Protein AF-A0A060BKP9-F1 (afdb_monomer_lite)

Structure (mmCIF, N/CA/C/O backbone):
data_AF-A0A060BKP9-F1
#
_entry.id   AF-A0A060BKP9-F1
#
loop_
_atom_site.group_PDB
_atom_site.id
_atom_site.type_symbol
_atom_site.label_atom_id
_atom_site.label_alt_id
_atom_site.label_comp_id
_atom_site.label_asym_id
_atom_site.label_entity_id
_atom_site.label_seq_id
_atom_site.pdbx_PDB_ins_code
_atom_site.Cartn_x
_atom_site.Cartn_y
_atom_site.Cartn_z
_atom_site.occupancy
_atom_site.B_iso_or_equiv
_atom_site.auth_seq_id
_atom_site.auth_comp_id
_atom_site.auth_asym_id
_atom_site.auth_atom_id
_atom_site.pdbx_PDB_model_num
ATOM 1 N N . S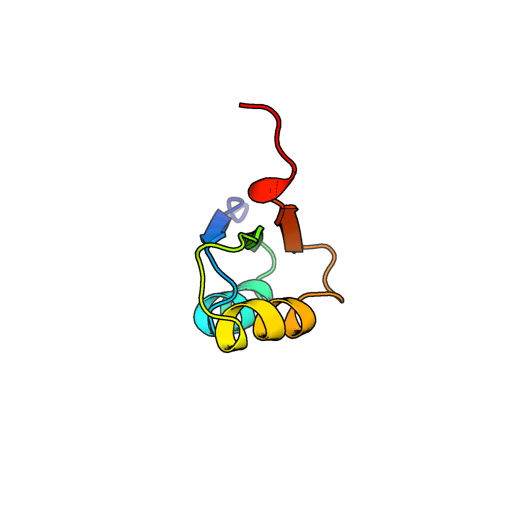ER A 1 1 ? -11.027 10.585 25.977 1.00 54.81 1 SER A N 1
ATOM 2 C CA . SER A 1 1 ? -10.031 10.984 24.967 1.00 54.81 1 SER A CA 1
ATOM 3 C C . SER A 1 1 ? -10.371 10.244 23.690 1.00 54.81 1 SER A C 1
ATOM 5 O O . SER A 1 1 ? -10.291 9.023 23.694 1.00 54.81 1 SER A O 1
ATOM 7 N N . ALA A 1 2 ? -10.886 10.922 22.663 1.00 64.31 2 ALA A N 1
ATOM 8 C CA . ALA A 1 2 ? -11.119 10.277 21.372 1.00 64.31 2 ALA A CA 1
ATOM 9 C C . ALA A 1 2 ? -9.760 10.175 20.670 1.00 64.31 2 ALA A C 1
ATOM 11 O O . ALA A 1 2 ? -9.137 11.200 20.401 1.00 64.31 2 ALA A O 1
ATOM 12 N N . TYR A 1 3 ? -9.259 8.959 20.454 1.00 73.00 3 TYR A N 1
ATOM 13 C CA . TYR A 1 3 ? -7.977 8.758 19.781 1.00 73.00 3 TYR A CA 1
ATOM 14 C C . TYR A 1 3 ? -8.029 9.376 18.377 1.00 73.00 3 TYR A C 1
ATOM 16 O O . TYR A 1 3 ? -8.890 9.037 17.567 1.00 73.00 3 TYR A O 1
ATOM 24 N N . GLN A 1 4 ? -7.126 10.318 18.101 1.00 86.50 4 GLN A N 1
ATOM 25 C CA . GLN A 1 4 ? -7.073 11.025 16.825 1.00 86.50 4 GLN A CA 1
ATOM 26 C C . GLN A 1 4 ? -6.539 10.088 15.734 1.00 86.50 4 GLN A C 1
ATOM 28 O O . GLN A 1 4 ? -5.599 9.324 15.969 1.00 86.50 4 GLN A O 1
ATOM 33 N N . ARG A 1 5 ? -7.141 10.133 14.542 1.00 91.69 5 ARG A N 1
ATOM 34 C CA . ARG A 1 5 ? -6.691 9.348 13.386 1.00 91.69 5 ARG A CA 1
ATOM 35 C C . ARG A 1 5 ? -5.289 9.787 12.961 1.00 91.69 5 ARG A C 1
ATOM 37 O O . ARG A 1 5 ? -5.067 10.969 12.706 1.00 91.69 5 ARG A O 1
ATOM 44 N N . VAL A 1 6 ? -4.380 8.828 12.818 1.00 94.88 6 VAL A N 1
ATOM 45 C CA . VAL A 1 6 ? -3.012 9.027 12.328 1.00 94.88 6 VAL A CA 1
ATOM 46 C C . VAL A 1 6 ? -2.886 8.374 10.957 1.00 94.88 6 VAL A C 1
ATOM 48 O O . VAL A 1 6 ? -3.166 7.188 10.800 1.00 94.88 6 VAL A O 1
ATOM 51 N N . ASN A 1 7 ? -2.460 9.146 9.959 1.00 95.75 7 ASN A N 1
ATOM 52 C CA . ASN A 1 7 ? -2.194 8.632 8.617 1.00 95.75 7 ASN A CA 1
ATOM 53 C C . ASN A 1 7 ? -0.679 8.499 8.423 1.00 95.75 7 ASN A C 1
ATOM 55 O O . ASN A 1 7 ? 0.058 9.464 8.624 1.00 95.75 7 ASN A O 1
ATOM 59 N N . VAL A 1 8 ? -0.220 7.310 8.041 1.00 96.31 8 VAL A N 1
ATOM 60 C CA . VAL A 1 8 ? 1.193 6.983 7.820 1.00 96.31 8 VAL A CA 1
ATOM 61 C C . VAL A 1 8 ? 1.411 6.707 6.339 1.00 96.31 8 VAL A C 1
ATOM 63 O O . VAL A 1 8 ? 0.695 5.906 5.745 1.00 96.31 8 VAL A O 1
ATOM 66 N N . PHE A 1 9 ? 2.421 7.338 5.749 1.00 96.50 9 PHE A N 1
ATOM 67 C CA . PHE A 1 9 ? 2.775 7.176 4.340 1.00 96.50 9 PHE A CA 1
ATOM 68 C C . PHE A 1 9 ? 4.138 6.498 4.204 1.00 96.50 9 PHE A C 1
ATOM 70 O O . PHE A 1 9 ? 5.005 6.670 5.063 1.00 96.50 9 PHE A O 1
ATOM 77 N N . GLY A 1 10 ? 4.351 5.736 3.132 1.00 94.94 10 GLY A N 1
ATOM 78 C CA . GLY A 1 10 ? 5.695 5.313 2.730 1.00 94.94 10 GLY A CA 1
ATOM 79 C C . GLY A 1 10 ? 5.724 4.038 1.894 1.00 94.94 10 GLY A C 1
ATOM 80 O O . GLY A 1 10 ? 4.760 3.718 1.215 1.00 94.94 10 GLY A O 1
ATOM 81 N N . PHE A 1 11 ? 6.845 3.321 1.935 1.00 95.19 11 PHE A N 1
ATOM 82 C CA . PHE A 1 11 ? 7.208 2.311 0.933 1.00 95.19 11 PHE A CA 1
ATOM 83 C C . PHE A 1 11 ? 7.368 0.907 1.546 1.00 95.19 11 PHE A C 1
ATOM 85 O O . PHE A 1 11 ? 8.430 0.304 1.448 1.00 95.19 11 PHE A O 1
ATOM 92 N N . ALA A 1 12 ? 6.327 0.419 2.229 1.00 93.44 12 ALA A N 1
ATOM 93 C CA . ALA A 1 12 ? 6.227 -0.946 2.771 1.00 93.44 12 ALA A CA 1
ATOM 94 C C . ALA A 1 12 ? 7.379 -1.376 3.712 1.00 93.44 12 ALA A C 1
ATOM 96 O O . ALA A 1 12 ? 7.888 -2.497 3.658 1.00 93.44 12 ALA A O 1
ATOM 97 N N . SER A 1 13 ? 7.783 -0.473 4.605 1.00 92.88 13 SER A N 1
ATOM 98 C CA . SER A 1 13 ? 8.749 -0.709 5.675 1.00 92.88 13 SER A CA 1
ATOM 99 C C . SER A 1 13 ? 8.166 -1.545 6.817 1.00 92.88 13 SER A C 1
ATOM 101 O O . SER A 1 13 ? 6.975 -1.493 7.131 1.00 92.88 13 SER A O 1
ATOM 103 N N . THR A 1 14 ? 9.034 -2.250 7.539 1.00 92.44 14 THR A N 1
ATOM 104 C CA . THR A 1 14 ? 8.650 -3.025 8.729 1.00 92.44 14 THR A CA 1
ATOM 105 C C . THR A 1 14 ? 8.002 -2.167 9.820 1.00 92.44 14 THR A C 1
ATOM 107 O O . THR A 1 14 ? 7.155 -2.652 10.568 1.00 92.44 14 THR A O 1
ATOM 110 N N . CYS A 1 15 ? 8.332 -0.872 9.909 1.00 93.12 15 CYS A N 1
ATOM 111 C CA . CYS A 1 15 ? 7.668 0.028 10.855 1.00 93.12 15 CYS A CA 1
ATOM 112 C C . CYS A 1 15 ? 6.168 0.128 10.560 1.00 93.12 15 CYS A C 1
ATOM 114 O O . CYS A 1 15 ? 5.367 0.138 11.492 1.00 93.12 15 CYS A O 1
ATOM 116 N N . GLN A 1 16 ? 5.787 0.138 9.280 1.00 94.38 16 GLN A N 1
ATOM 117 C CA . GLN A 1 16 ? 4.390 0.191 8.851 1.00 94.38 16 GLN A CA 1
ATOM 118 C C . GLN A 1 1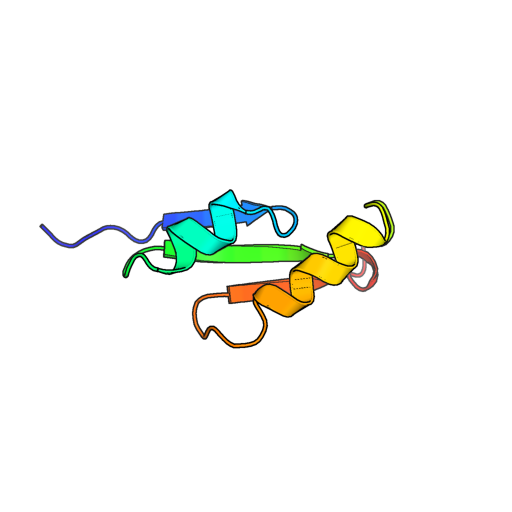6 ? 3.639 -1.099 9.218 1.00 94.38 16 GLN A C 1
ATOM 120 O O . GLN A 1 16 ? 2.525 -1.015 9.730 1.00 94.38 16 GLN A O 1
ATOM 125 N N . LEU A 1 17 ? 4.276 -2.272 9.094 1.00 92.06 17 LEU A N 1
ATOM 126 C CA . LEU A 1 17 ? 3.704 -3.553 9.554 1.00 92.06 17 LEU A CA 1
ATOM 127 C C . LEU A 1 17 ? 3.417 -3.579 11.062 1.00 92.06 17 LEU A C 1
ATOM 129 O O . LEU A 1 17 ? 2.501 -4.256 11.526 1.00 92.06 17 LEU A O 1
ATOM 133 N N . ASN A 1 18 ? 4.210 -2.859 11.852 1.00 92.38 18 ASN A N 1
ATOM 134 C CA . ASN A 1 18 ? 4.004 -2.801 13.294 1.00 92.38 18 ASN A CA 1
ATOM 135 C C . ASN A 1 18 ? 2.886 -1.826 13.663 1.00 92.38 18 ASN A C 1
ATOM 137 O O . ASN A 1 18 ? 2.007 -2.171 14.453 1.00 92.38 18 ASN A O 1
ATOM 141 N N . VAL A 1 19 ? 2.885 -0.626 13.075 1.00 93.44 19 VAL A N 1
ATOM 142 C CA . VAL A 1 19 ? 1.906 0.409 13.440 1.00 93.44 19 VAL A CA 1
ATOM 143 C C . VAL A 1 19 ? 0.514 0.163 12.857 1.00 93.44 19 VAL A C 1
ATOM 145 O O . VAL A 1 19 ? -0.447 0.660 13.432 1.00 93.44 19 VAL A O 1
ATOM 148 N N . MET A 1 20 ? 0.358 -0.650 11.799 1.00 92.19 20 MET A N 1
ATOM 149 C CA . MET A 1 20 ? -0.975 -1.021 11.275 1.00 92.19 20 MET A CA 1
ATOM 150 C C . MET A 1 20 ? -1.840 -1.786 12.289 1.00 92.19 20 MET A C 1
ATOM 152 O O . MET A 1 20 ? -3.061 -1.842 12.153 1.00 92.19 20 MET A O 1
ATOM 156 N N . LYS A 1 21 ? -1.216 -2.365 13.325 1.00 90.44 21 LYS A N 1
ATOM 157 C CA . LYS A 1 21 ? -1.911 -3.055 14.421 1.00 90.44 21 LYS A CA 1
ATOM 158 C C . LYS A 1 21 ? -2.621 -2.084 15.370 1.00 90.44 21 LYS A C 1
ATOM 160 O O . LYS A 1 21 ? -3.472 -2.511 16.142 1.00 90.44 21 LYS A O 1
ATOM 165 N N . LEU A 1 22 ? -2.290 -0.793 15.323 1.00 92.56 22 LEU A N 1
ATOM 166 C CA . LEU A 1 22 ? -2.926 0.233 16.143 1.00 92.56 22 LEU A CA 1
ATOM 167 C C . LEU A 1 22 ? -4.301 0.602 15.563 1.00 92.56 22 LEU A C 1
ATOM 169 O O . LEU A 1 22 ? -4.504 0.655 14.349 1.00 92.56 22 LEU A O 1
ATOM 173 N N . GLU A 1 23 ? -5.285 0.838 16.429 1.00 91.44 23 GLU A N 1
ATOM 174 C CA . GLU A 1 23 ? -6.674 1.076 16.006 1.00 91.44 23 GLU A CA 1
ATOM 175 C C . GLU A 1 23 ? -6.860 2.380 15.231 1.00 91.44 23 GLU A C 1
ATOM 177 O O . GLU A 1 23 ? -7.621 2.427 14.267 1.00 91.44 23 GLU A O 1
ATOM 182 N N . ASN A 1 24 ? -6.132 3.426 15.611 1.00 93.62 24 ASN A N 1
ATOM 183 C CA . ASN A 1 24 ? -6.256 4.760 15.036 1.00 93.62 24 ASN A CA 1
ATOM 184 C C . ASN A 1 24 ? -5.257 5.046 13.901 1.00 93.62 24 ASN A C 1
ATOM 186 O O . ASN A 1 24 ? -5.185 6.192 13.451 1.00 93.62 24 ASN A O 1
ATOM 190 N N . VAL A 1 25 ? -4.492 4.049 13.441 1.00 94.81 25 VAL A N 1
ATOM 191 C CA . VAL A 1 25 ? -3.484 4.203 12.382 1.00 94.81 25 VAL A CA 1
ATOM 192 C C . VAL A 1 25 ? -3.997 3.662 11.053 1.00 94.81 25 VAL A C 1
ATOM 194 O O . VAL A 1 25 ? -4.450 2.525 10.966 1.00 94.81 25 VAL A O 1
ATOM 197 N N . TYR A 1 26 ? -3.867 4.475 10.009 1.00 95.81 26 TYR A N 1
ATOM 198 C CA . TYR A 1 26 ? -4.185 4.123 8.628 1.00 95.81 26 TYR A CA 1
ATOM 199 C C . TYR A 1 26 ? -2.950 4.332 7.766 1.00 95.81 26 TYR A C 1
ATOM 201 O O . TYR A 1 26 ? -2.258 5.344 7.903 1.00 95.81 26 TYR A O 1
ATOM 209 N N . ILE A 1 27 ? -2.668 3.388 6.877 1.00 97.00 27 ILE A N 1
ATOM 210 C CA . ILE A 1 27 ? -1.428 3.370 6.107 1.00 97.00 27 ILE A CA 1
ATOM 211 C C . ILE A 1 27 ? -1.731 3.569 4.630 1.00 97.00 27 ILE A C 1
ATOM 213 O O . ILE A 1 27 ? -2.587 2.898 4.064 1.00 97.00 27 ILE A O 1
ATOM 217 N N . THR A 1 28 ? -0.998 4.481 3.999 1.00 96.50 28 THR A N 1
ATOM 218 C CA . THR A 1 28 ? -0.952 4.620 2.544 1.00 96.50 28 THR A CA 1
ATOM 219 C C . THR A 1 28 ? 0.433 4.226 2.055 1.00 96.50 28 THR A C 1
ATOM 221 O O . THR A 1 28 ? 1.426 4.896 2.344 1.00 96.50 28 THR A O 1
ATOM 224 N N . LEU A 1 29 ? 0.501 3.124 1.318 1.00 96.19 29 LEU A N 1
ATOM 225 C CA . LEU A 1 29 ? 1.730 2.650 0.707 1.00 96.19 29 LEU A CA 1
ATOM 226 C C . LEU A 1 29 ? 1.858 3.206 -0.706 1.00 96.19 29 LEU A C 1
ATOM 228 O O . LEU A 1 29 ? 0.927 3.106 -1.498 1.00 96.19 29 LEU A O 1
ATOM 232 N N . LEU A 1 30 ? 3.011 3.781 -1.015 1.00 95.56 30 LEU A N 1
ATOM 233 C CA . LEU A 1 30 ? 3.305 4.426 -2.288 1.00 95.56 30 LEU A CA 1
ATOM 234 C C . LEU A 1 30 ? 4.128 3.462 -3.144 1.00 95.56 30 LEU A C 1
ATOM 236 O O . LEU A 1 30 ? 5.339 3.346 -2.973 1.00 95.56 30 LEU A O 1
ATOM 240 N N . LYS A 1 31 ? 3.472 2.701 -4.015 1.00 94.81 31 LYS A N 1
ATOM 241 C CA . LYS A 1 31 ? 4.134 1.737 -4.897 1.00 94.81 31 LYS A CA 1
ATOM 242 C C . LYS A 1 31 ? 4.665 2.474 -6.124 1.00 94.81 31 LYS A C 1
ATOM 244 O O . LYS A 1 31 ? 3.934 3.241 -6.734 1.00 94.81 31 LYS A O 1
ATOM 249 N N . THR A 1 32 ? 5.926 2.246 -6.472 1.00 95.00 32 THR A N 1
ATOM 250 C CA . THR A 1 32 ? 6.549 2.799 -7.683 1.00 95.00 32 THR A CA 1
ATOM 251 C C . THR A 1 32 ? 7.655 1.876 -8.187 1.00 95.00 32 THR A C 1
ATOM 253 O O . THR A 1 32 ? 8.257 1.139 -7.408 1.00 95.00 32 THR A O 1
ATOM 256 N N . THR A 1 33 ? 7.962 1.928 -9.475 1.00 94.38 33 THR A N 1
ATOM 257 C CA . THR A 1 33 ? 9.089 1.254 -10.129 1.00 94.38 33 THR A CA 1
ATOM 258 C C . THR A 1 33 ? 10.450 1.836 -9.740 1.00 94.38 33 THR A C 1
ATOM 260 O O . THR A 1 33 ? 11.462 1.170 -9.953 1.00 94.38 33 THR A O 1
ATOM 263 N N . LEU A 1 34 ? 10.488 3.023 -9.116 1.00 93.94 34 LEU A N 1
ATOM 264 C CA . LEU A 1 34 ? 11.718 3.675 -8.644 1.00 93.94 34 LEU A CA 1
ATOM 265 C C . LEU A 1 34 ? 12.340 3.011 -7.403 1.00 93.94 34 LEU A C 1
ATOM 267 O O . LEU A 1 34 ? 13.521 3.217 -7.122 1.00 93.94 34 LEU A O 1
ATOM 271 N N . ILE A 1 35 ? 11.569 2.223 -6.648 1.00 91.88 35 ILE A N 1
ATOM 272 C CA . ILE A 1 35 ? 12.082 1.449 -5.510 1.00 91.88 35 ILE A CA 1
ATOM 273 C C . ILE A 1 35 ? 12.533 0.055 -5.952 1.00 91.88 35 ILE A C 1
ATOM 275 O O . ILE A 1 35 ? 11.991 -0.544 -6.884 1.00 91.88 35 ILE A O 1
ATOM 279 N N . ARG A 1 36 ? 13.548 -0.480 -5.263 1.00 92.25 36 ARG A N 1
ATOM 280 C CA . ARG A 1 36 ? 14.145 -1.775 -5.608 1.00 92.25 36 ARG A CA 1
ATOM 281 C C . ARG A 1 36 ? 13.096 -2.909 -5.607 1.00 92.25 36 ARG A C 1
ATOM 283 O O . ARG A 1 36 ? 12.168 -2.866 -4.797 1.00 92.25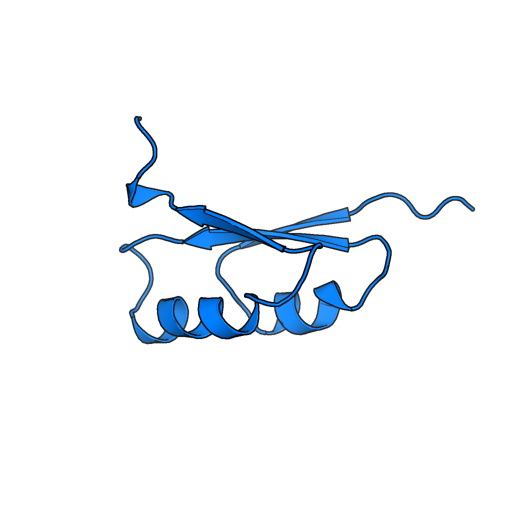 36 ARG A O 1
ATOM 290 N N . PRO A 1 37 ? 13.231 -3.933 -6.477 1.00 92.44 37 PRO A N 1
ATOM 291 C CA . PRO A 1 37 ? 12.288 -5.055 -6.553 1.00 92.44 37 PRO A CA 1
ATOM 292 C C . PRO A 1 37 ? 12.016 -5.748 -5.210 1.00 92.44 37 PRO A C 1
ATOM 294 O O . PRO A 1 37 ? 10.856 -5.950 -4.879 1.00 92.44 37 PRO A O 1
ATOM 297 N N . ASP A 1 38 ? 13.051 -5.988 -4.397 1.00 89.69 38 ASP A N 1
ATOM 298 C CA . ASP A 1 38 ? 12.935 -6.615 -3.069 1.00 89.69 38 ASP A CA 1
ATOM 299 C C . ASP A 1 38 ? 12.004 -5.842 -2.122 1.00 89.69 38 ASP A C 1
ATOM 301 O O . ASP A 1 38 ? 11.281 -6.433 -1.324 1.00 89.69 38 ASP A O 1
ATOM 305 N N . ILE A 1 39 ? 11.987 -4.512 -2.237 1.00 89.12 39 ILE A N 1
ATOM 306 C CA . ILE A 1 39 ? 11.101 -3.640 -1.457 1.00 89.12 39 ILE A CA 1
ATOM 307 C C . ILE A 1 39 ? 9.688 -3.642 -2.047 1.00 89.12 39 ILE A C 1
ATOM 309 O O . ILE A 1 39 ? 8.715 -3.544 -1.312 1.00 89.12 39 ILE A O 1
ATOM 313 N N . ARG A 1 40 ? 9.527 -3.771 -3.369 1.00 91.75 40 ARG A N 1
ATOM 314 C CA . ARG A 1 40 ? 8.189 -3.875 -3.980 1.00 91.75 40 ARG A CA 1
ATOM 315 C C . ARG A 1 40 ? 7.482 -5.161 -3.574 1.00 91.75 40 ARG A C 1
ATOM 317 O O . ARG A 1 40 ? 6.275 -5.128 -3.341 1.00 91.75 40 ARG A O 1
ATOM 324 N N . ASP A 1 41 ? 8.225 -6.250 -3.430 1.00 91.50 41 ASP A N 1
ATOM 325 C CA . ASP A 1 41 ? 7.674 -7.536 -3.005 1.00 91.50 41 ASP A CA 1
ATOM 326 C C . ASP A 1 41 ? 7.141 -7.477 -1.562 1.00 91.50 41 ASP A C 1
ATOM 328 O O . ASP A 1 41 ? 6.156 -8.146 -1.239 1.00 91.50 41 ASP A O 1
ATOM 332 N N . SER A 1 42 ? 7.692 -6.604 -0.704 1.00 92.50 42 SER A N 1
ATOM 333 C CA . SER A 1 42 ? 7.196 -6.437 0.671 1.00 92.50 42 SER A CA 1
ATOM 334 C C . SER A 1 42 ? 5.796 -5.821 0.752 1.00 92.50 42 SER A C 1
ATOM 336 O O . SER A 1 42 ? 5.134 -5.972 1.778 1.00 92.50 42 SER A O 1
ATOM 338 N N . PHE A 1 43 ? 5.286 -5.199 -0.319 1.00 93.69 43 PHE A N 1
ATOM 339 C CA . PHE A 1 43 ? 3.914 -4.673 -0.362 1.00 93.69 43 PHE A CA 1
ATOM 340 C C . PHE A 1 43 ? 2.870 -5.789 -0.234 1.00 93.69 43 PHE A C 1
ATOM 342 O O . PHE A 1 43 ? 1.784 -5.542 0.291 1.00 93.69 43 PHE A O 1
ATOM 349 N N . ALA A 1 44 ? 3.199 -7.017 -0.654 1.00 92.75 44 ALA A N 1
ATOM 350 C CA . ALA A 1 44 ? 2.322 -8.177 -0.500 1.00 92.75 44 ALA A CA 1
ATOM 351 C C . ALA A 1 44 ? 2.031 -8.505 0.976 1.00 92.75 44 ALA A C 1
ATOM 353 O O . ALA A 1 44 ? 0.987 -9.062 1.281 1.00 92.75 44 ALA A O 1
ATOM 354 N N . LEU A 1 45 ? 2.900 -8.096 1.909 1.00 92.50 45 LEU A N 1
ATOM 355 C CA . LEU A 1 45 ? 2.699 -8.302 3.350 1.00 92.50 45 LEU A CA 1
ATOM 356 C C . LEU A 1 45 ? 1.574 -7.433 3.939 1.00 92.50 45 LEU A C 1
ATOM 358 O O . LEU A 1 45 ? 1.227 -7.590 5.108 1.00 92.50 45 LEU A O 1
ATOM 362 N N . PHE A 1 46 ? 1.027 -6.503 3.154 1.00 91.38 46 PHE A N 1
ATOM 363 C CA . PHE A 1 46 ? 0.008 -5.551 3.585 1.00 91.38 46 PHE A CA 1
ATOM 364 C C . PHE A 1 46 ? -1.354 -5.755 2.897 1.00 91.38 46 PHE A C 1
ATOM 366 O O . PHE A 1 46 ? -2.252 -4.940 3.104 1.00 91.38 46 PHE A O 1
ATOM 373 N N . SER A 1 47 ? -1.521 -6.806 2.082 1.00 77.31 47 SER A N 1
ATOM 374 C CA . SER A 1 47 ? -2.730 -7.033 1.270 1.00 77.31 47 SER A CA 1
ATOM 375 C C . SER A 1 47 ? -4.002 -7.287 2.083 1.00 77.31 47 SER A C 1
ATOM 377 O O . SER A 1 47 ? -5.095 -7.016 1.595 1.00 77.31 47 SER A O 1
ATOM 379 N N . ASP A 1 48 ? -3.865 -7.764 3.320 1.00 78.50 48 ASP A N 1
ATOM 380 C CA . ASP A 1 48 ? -4.980 -8.335 4.087 1.00 78.50 48 ASP A CA 1
ATOM 381 C C . ASP A 1 48 ? -5.573 -7.365 5.125 1.00 78.50 48 ASP A C 1
ATOM 383 O O . ASP A 1 48 ? -6.293 -7.781 6.032 1.00 78.50 48 ASP A O 1
ATOM 387 N N . SER A 1 49 ? -5.271 -6.064 5.033 1.00 85.38 49 SER A N 1
ATOM 388 C CA . SER A 1 49 ? -5.742 -5.070 6.003 1.00 85.38 49 SER A CA 1
ATOM 389 C C . SER A 1 49 ? -6.602 -3.981 5.373 1.00 85.38 49 SER A C 1
ATOM 391 O O . SER A 1 49 ? -6.174 -3.247 4.489 1.00 85.38 49 SER A O 1
ATOM 393 N N . ASP A 1 50 ? -7.791 -3.803 5.944 1.00 89.19 50 ASP A N 1
ATOM 394 C CA . ASP A 1 50 ? -8.740 -2.717 5.672 1.00 89.19 50 ASP A CA 1
ATOM 395 C C . ASP A 1 50 ? -8.197 -1.314 6.009 1.00 89.19 50 ASP A C 1
ATOM 397 O O . ASP A 1 50 ? -8.704 -0.301 5.525 1.00 89.19 50 ASP A O 1
ATOM 401 N N . LYS A 1 51 ? -7.134 -1.243 6.817 1.00 92.12 51 LYS A N 1
ATOM 402 C CA . LYS A 1 51 ? -6.449 0.001 7.198 1.00 92.12 51 LYS A CA 1
ATOM 403 C C . LYS A 1 51 ? -5.339 0.404 6.234 1.00 92.12 51 LYS A C 1
ATOM 405 O O . LYS A 1 51 ? -4.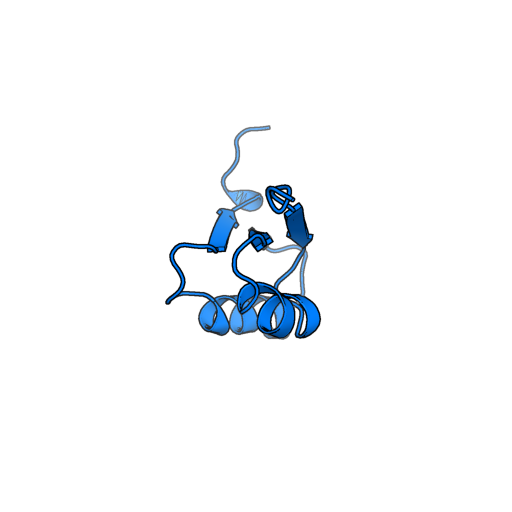741 1.469 6.420 1.00 92.12 51 LYS A O 1
ATOM 410 N N . VAL A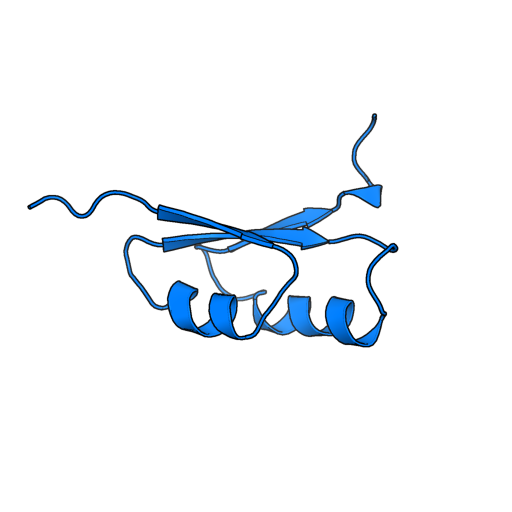 1 52 ? -5.035 -0.428 5.240 1.00 94.94 52 VAL A N 1
ATOM 411 C CA . VAL A 1 52 ? -3.964 -0.190 4.273 1.00 94.94 52 VAL A CA 1
ATOM 412 C C . VAL A 1 52 ? -4.570 0.144 2.916 1.00 94.94 52 VAL A C 1
ATOM 414 O O . VAL A 1 52 ? -5.391 -0.585 2.372 1.00 94.94 52 VAL A O 1
ATOM 417 N N . ARG A 1 53 ? -4.098 1.239 2.325 1.00 94.81 53 ARG A N 1
ATOM 418 C CA . ARG A 1 53 ? -4.315 1.570 0.918 1.00 94.81 53 ARG A CA 1
ATOM 419 C C . ARG A 1 53 ? -2.984 1.517 0.183 1.00 94.81 53 ARG A C 1
ATOM 421 O O . ARG A 1 53 ? -2.037 2.182 0.590 1.00 94.81 53 ARG A O 1
ATOM 428 N N . ILE A 1 54 ? -2.921 0.787 -0.925 1.00 94.12 54 ILE A N 1
ATOM 429 C CA . ILE A 1 54 ? -1.778 0.839 -1.842 1.00 94.12 54 ILE A CA 1
ATOM 430 C C . ILE A 1 54 ? -2.116 1.810 -2.973 1.00 94.12 54 ILE A C 1
ATOM 432 O O . ILE A 1 54 ? -3.176 1.726 -3.588 1.00 94.12 54 ILE A O 1
ATOM 436 N N . CYS A 1 55 ? -1.222 2.759 -3.214 1.00 94.19 55 CYS A N 1
ATOM 437 C CA . CYS A 1 55 ? -1.304 3.757 -4.264 1.00 94.19 55 CYS A CA 1
ATOM 438 C C . CYS A 1 55 ? -0.180 3.496 -5.264 1.00 94.19 55 CYS A C 1
ATOM 440 O O . CYS A 1 55 ? 0.989 3.614 -4.906 1.00 94.19 55 CYS A O 1
ATOM 442 N N . ASP A 1 56 ? -0.530 3.125 -6.492 1.00 93.75 56 ASP A N 1
ATOM 443 C CA . ASP A 1 56 ? 0.432 2.965 -7.579 1.00 93.75 56 ASP A CA 1
ATOM 444 C C . ASP A 1 56 ? 0.741 4.339 -8.184 1.00 93.75 56 ASP A C 1
ATOM 446 O O . ASP A 1 56 ? -0.118 4.943 -8.822 1.00 93.75 56 ASP A O 1
ATOM 450 N N . LEU A 1 57 ? 1.941 4.855 -7.915 1.00 94.50 57 LEU A N 1
ATOM 451 C CA . LEU A 1 57 ? 2.390 6.159 -8.399 1.00 94.50 57 LEU A CA 1
ATOM 452 C C . LEU A 1 57 ? 2.769 6.135 -9.880 1.00 94.50 57 LEU A C 1
ATOM 454 O O . LEU A 1 57 ? 2.734 7.181 -10.516 1.00 94.50 57 LEU A O 1
ATOM 458 N N . ASP A 1 58 ? 3.123 4.971 -10.430 1.00 92.62 58 ASP A N 1
ATOM 459 C CA . ASP A 1 58 ? 3.504 4.865 -11.843 1.00 92.62 58 ASP A CA 1
ATOM 460 C C . ASP A 1 58 ? 2.270 4.907 -12.762 1.00 92.62 58 ASP A C 1
ATOM 462 O O . ASP A 1 58 ? 2.388 5.173 -13.955 1.00 92.62 58 ASP A O 1
ATOM 466 N N . SER A 1 59 ? 1.087 4.632 -12.204 1.00 91.06 59 SER A N 1
ATOM 467 C CA . SER A 1 59 ? -0.199 4.634 -12.915 1.00 91.06 59 SER A CA 1
ATOM 468 C C . SER A 1 59 ? -0.983 5.943 -12.767 1.00 91.06 59 SER A C 1
ATOM 470 O O . SER A 1 59 ? -2.085 6.056 -13.303 1.00 91.06 59 SER A O 1
ATOM 472 N N . MET A 1 60 ? -0.467 6.912 -12.007 1.00 86.88 60 MET A N 1
ATOM 473 C CA . MET A 1 60 ? -1.111 8.215 -11.854 1.00 86.88 60 MET A CA 1
ATOM 474 C C . MET A 1 60 ? -0.764 9.109 -13.044 1.00 86.88 60 MET A C 1
ATOM 476 O O . MET A 1 60 ? 0.408 9.266 -13.381 1.00 86.88 60 MET A O 1
ATOM 480 N N . GLU A 1 61 ? -1.786 9.692 -13.678 1.00 72.06 61 GLU A N 1
ATOM 481 C CA . GLU A 1 61 ? -1.561 10.775 -14.636 1.00 72.06 61 GLU A CA 1
ATOM 482 C C . GLU A 1 61 ? -0.893 11.963 -13.911 1.00 72.0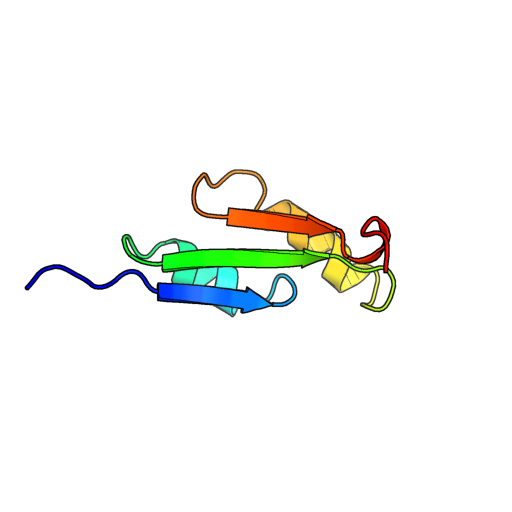6 61 GLU A C 1
ATOM 484 O O . GLU A 1 61 ? -1.257 12.237 -12.760 1.00 72.06 61 GLU A O 1
ATOM 489 N N . PRO A 1 62 ? 0.108 12.613 -14.532 1.00 65.06 62 PRO A N 1
ATOM 490 C CA . PRO A 1 62 ? 0.862 13.711 -13.924 1.00 65.06 62 PRO A CA 1
ATOM 491 C C . PRO A 1 62 ? 0.033 14.974 -13.658 1.00 65.06 62 PRO A C 1
ATOM 493 O O . PRO A 1 62 ? -0.909 15.261 -14.432 1.00 65.06 62 PRO A O 1
#

Radius of gyration: 12.42 Å; chains: 1; bounding box: 25×22×40 Å

InterPro domains:
  IPR012477 Glycosyltransferase family 52 [PF07922] (3-33)

Foldseek 3Di:
DPDAADEAEEQLDPVCVVCLPPPRYAYEHEDEPVDDPVSNVSVVVVPPDPRYHYDDPVPDDD

Secondary structure (DSSP, 8-state):
--PPPEEEEES--HHHHHHTTSTTEEEEEEE-TTS-HHHHHGGGGGTT-TTEEEEESTTS--

Organism: NCBI:txid200446

Sequence (62 aa):
SAYQRVNVFGFASTCQLNVMKLENVYITLLKTTLIRPDIRDSFALFSDSDKVRICDLDSMEP

pLDDT: mean 90.33, std 8.27, range [54.81, 97.0]